Protein AF-A0A3A4QE18-F1 (afdb_monomer_lite)

Structure (mmCIF, N/CA/C/O backbone):
data_AF-A0A3A4QE18-F1
#
_entry.id   AF-A0A3A4QE18-F1
#
loop_
_atom_site.group_PDB
_atom_site.id
_atom_site.type_symbol
_atom_site.label_atom_id
_atom_site.label_alt_id
_atom_site.label_comp_id
_atom_site.label_asym_id
_atom_site.label_entity_id
_atom_site.label_seq_id
_atom_site.pdbx_PDB_ins_code
_atom_site.Cartn_x
_atom_site.Cartn_y
_atom_site.Cartn_z
_atom_site.occupancy
_atom_site.B_iso_or_equiv
_atom_site.auth_seq_id
_atom_site.auth_comp_id
_atom_site.auth_asym_id
_atom_site.auth_atom_id
_atom_site.pdbx_PDB_model_num
ATOM 1 N N . MET A 1 1 ? -20.110 14.101 18.725 1.00 73.31 1 MET A N 1
ATOM 2 C CA . MET A 1 1 ? -19.080 13.160 19.197 1.00 73.31 1 MET A CA 1
ATOM 3 C C . MET A 1 1 ? -17.933 13.232 18.217 1.00 73.31 1 MET A C 1
ATOM 5 O O . MET A 1 1 ? -18.181 13.122 17.016 1.00 73.31 1 MET A O 1
ATOM 9 N N . ASP A 1 2 ? -16.737 13.500 18.715 1.00 96.12 2 ASP A N 1
ATOM 10 C CA . ASP A 1 2 ? -15.522 13.564 17.906 1.00 96.12 2 ASP A CA 1
ATOM 11 C C . ASP A 1 2 ? -15.233 12.188 17.245 1.00 96.12 2 ASP A C 1
ATOM 13 O O . ASP A 1 2 ? -15.566 11.144 17.823 1.00 96.12 2 ASP A O 1
ATOM 17 N N . PRO A 1 3 ? -14.685 12.118 16.012 1.00 96.00 3 PRO A N 1
ATOM 18 C CA . PRO A 1 3 ? -14.400 10.839 15.367 1.00 96.00 3 PRO A CA 1
ATOM 19 C C . PRO A 1 3 ? -13.489 9.909 16.177 1.00 96.00 3 PRO A C 1
ATOM 21 O O . PRO A 1 3 ? -13.708 8.695 16.130 1.00 96.00 3 PRO A O 1
ATOM 24 N N . LEU A 1 4 ? -12.517 10.441 16.930 1.00 96.31 4 LEU A N 1
ATOM 25 C CA . LEU A 1 4 ? -11.633 9.630 17.772 1.00 96.31 4 LEU A CA 1
ATOM 26 C C . LEU A 1 4 ? -12.396 9.075 18.972 1.00 96.31 4 LEU A C 1
ATOM 28 O O . LEU A 1 4 ? -12.288 7.883 19.256 1.00 96.31 4 LEU A O 1
ATOM 32 N N . GLU A 1 5 ? -13.236 9.890 19.614 1.00 97.00 5 GLU A N 1
ATOM 33 C CA . GLU A 1 5 ? -14.122 9.435 20.697 1.00 97.00 5 GLU A CA 1
ATOM 34 C C . GLU A 1 5 ? -15.021 8.279 20.241 1.00 97.00 5 GLU A C 1
ATOM 36 O O . GLU A 1 5 ? -15.167 7.273 20.938 1.00 97.00 5 GLU A O 1
ATOM 41 N N . ARG A 1 6 ? -15.582 8.382 19.031 1.00 96.00 6 ARG A N 1
ATOM 42 C CA . ARG A 1 6 ? -16.447 7.346 18.454 1.00 96.00 6 ARG A CA 1
ATOM 43 C C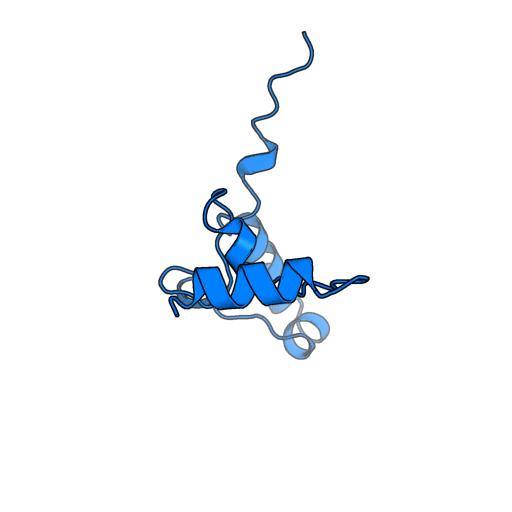 . ARG A 1 6 ? -15.702 6.036 18.183 1.00 96.00 6 ARG A C 1
ATOM 45 O O . ARG A 1 6 ? -16.276 4.962 18.363 1.00 96.00 6 ARG A O 1
ATOM 52 N N . ILE A 1 7 ? -14.453 6.103 17.718 1.00 95.19 7 ILE A N 1
ATOM 53 C CA . ILE A 1 7 ? -13.621 4.912 17.484 1.00 95.19 7 ILE A CA 1
ATOM 54 C C . ILE A 1 7 ? -13.206 4.289 18.818 1.00 95.19 7 ILE A C 1
ATOM 56 O O . ILE A 1 7 ? -13.339 3.077 1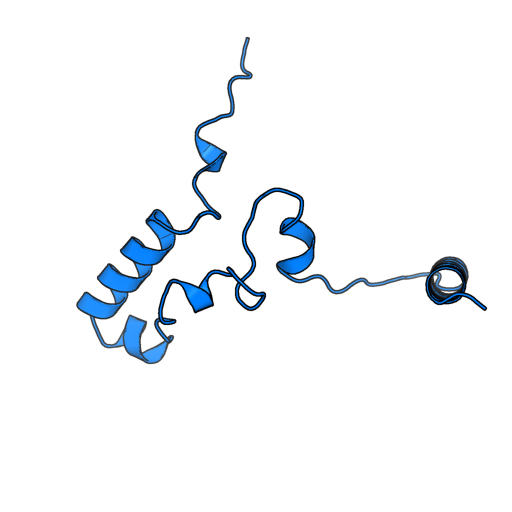8.984 1.00 95.19 7 ILE A O 1
ATOM 60 N N . ALA A 1 8 ? -12.765 5.102 19.780 1.00 95.19 8 ALA A N 1
ATOM 61 C CA . ALA A 1 8 ? -12.371 4.640 21.107 1.00 95.19 8 ALA A CA 1
ATOM 62 C C . ALA A 1 8 ? -13.511 3.886 21.802 1.00 95.19 8 ALA A C 1
ATOM 64 O O . ALA A 1 8 ? -13.291 2.811 22.358 1.00 95.19 8 ALA A O 1
ATOM 65 N N . GLU A 1 9 ? -14.739 4.399 21.709 1.00 95.75 9 GLU A N 1
ATOM 66 C CA . GLU A 1 9 ? -15.900 3.733 22.291 1.00 95.75 9 GLU A CA 1
ATOM 67 C C . GLU A 1 9 ? -16.194 2.383 21.625 1.00 95.75 9 GLU A C 1
ATOM 69 O O . GLU A 1 9 ? -16.364 1.372 22.306 1.00 95.75 9 GLU A O 1
ATOM 74 N N . LYS A 1 10 ? -16.151 2.323 20.288 1.00 94.19 10 LYS A N 1
ATOM 75 C CA . LYS A 1 10 ? -16.309 1.061 19.546 1.00 94.19 10 LYS A CA 1
ATOM 76 C C . LYS A 1 10 ? -15.247 0.026 19.926 1.00 94.19 10 LYS A C 1
ATOM 78 O O . LYS A 1 10 ? -15.582 -1.148 20.068 1.00 94.19 10 LYS A O 1
ATOM 83 N N . LEU A 1 11 ? -13.997 0.449 20.121 1.00 95.38 11 LEU A N 1
ATOM 84 C CA . LEU A 1 11 ? -12.911 -0.437 20.550 1.00 95.38 11 LEU A CA 1
ATOM 85 C C . LEU A 1 11 ? -13.127 -0.967 21.973 1.00 95.38 11 LEU A C 1
ATOM 87 O O . LEU A 1 11 ? -12.893 -2.150 22.208 1.00 95.38 11 LEU A O 1
ATOM 91 N N . ARG A 1 12 ? -13.602 -0.136 22.912 1.00 94.56 12 ARG A N 1
ATOM 92 C CA . ARG A 1 12 ? -13.905 -0.570 24.291 1.00 94.56 12 ARG A CA 1
ATOM 93 C C . ARG A 1 12 ? -15.058 -1.568 24.350 1.00 94.56 12 ARG A C 1
ATOM 95 O O . ARG A 1 12 ? -15.001 -2.526 25.115 1.00 94.56 12 ARG A O 1
ATOM 102 N N . GLN A 1 13 ? -16.100 -1.348 23.549 1.00 95.56 13 GLN A N 1
ATOM 103 C CA . GLN A 1 13 ? -17.260 -2.242 23.484 1.00 95.56 13 GLN A CA 1
ATOM 104 C C . GLN A 1 13 ? -16.937 -3.560 22.762 1.00 95.56 13 GLN A C 1
ATOM 106 O O . GLN A 1 13 ? -17.505 -4.611 23.074 1.00 95.56 13 GLN A O 1
ATOM 111 N N . GLY A 1 14 ? -16.015 -3.522 21.799 1.00 90.50 14 GLY A N 1
ATOM 112 C CA . GLY A 1 14 ? -15.567 -4.690 21.055 1.00 90.50 14 GLY A CA 1
ATOM 113 C C . GLY A 1 14 ? -14.699 -5.618 21.905 1.00 90.50 14 GLY A C 1
ATOM 114 O O . GLY A 1 14 ? -13.549 -5.327 22.206 1.00 90.50 14 GLY A O 1
ATOM 115 N N . ARG A 1 15 ? -15.222 -6.798 22.256 1.00 82.19 15 ARG A N 1
ATOM 116 C CA . ARG A 1 15 ? -14.479 -7.812 23.035 1.00 82.19 15 ARG A CA 1
ATOM 117 C C . ARG A 1 15 ? -13.357 -8.504 22.245 1.00 82.19 15 ARG A C 1
ATOM 119 O O . ARG A 1 15 ? -12.459 -9.082 22.846 1.00 82.19 15 ARG A O 1
ATOM 126 N N . LYS A 1 16 ? -13.433 -8.500 20.909 1.00 92.62 16 LYS A N 1
ATOM 127 C CA . LYS A 1 16 ? -12.487 -9.161 19.988 1.00 92.62 16 LYS A CA 1
ATOM 128 C C . LYS A 1 16 ? -12.244 -8.279 18.764 1.00 92.62 16 LYS A C 1
ATOM 130 O O . LYS A 1 16 ? -12.755 -8.549 17.681 1.00 92.62 16 LYS A O 1
ATOM 135 N N . ASN A 1 17 ? -11.518 -7.187 18.963 1.00 94.38 17 ASN A N 1
ATOM 136 C CA . ASN A 1 17 ? -11.208 -6.253 17.886 1.00 94.38 17 ASN A CA 1
ATOM 137 C C . ASN A 1 17 ? -10.192 -6.864 16.915 1.00 94.38 17 ASN A C 1
ATOM 139 O O . ASN A 1 17 ? -9.186 -7.429 17.338 1.00 94.38 17 ASN A O 1
ATOM 143 N N . ILE A 1 18 ? -10.444 -6.707 15.618 1.00 95.31 18 ILE A N 1
ATOM 144 C CA . ILE A 1 18 ? -9.507 -7.045 14.546 1.00 95.31 18 ILE A CA 1
ATOM 145 C C . ILE A 1 18 ? -9.205 -5.750 13.804 1.00 95.31 18 ILE A C 1
ATOM 147 O O . ILE A 1 18 ? -10.125 -5.029 13.417 1.00 95.31 18 ILE A O 1
ATOM 151 N N . VAL A 1 19 ? -7.921 -5.452 13.620 1.00 94.19 19 VAL A N 1
ATOM 152 C CA . VAL A 1 19 ? -7.466 -4.245 12.928 1.00 94.19 19 VAL A CA 1
ATOM 153 C C . VAL A 1 19 ? -6.762 -4.661 11.647 1.00 94.19 19 VAL A C 1
ATOM 155 O O . VAL A 1 19 ? -5.816 -5.443 11.676 1.00 94.19 19 VAL A O 1
ATOM 158 N N . PHE A 1 20 ? -7.232 -4.132 10.523 1.00 96.31 20 PHE A N 1
ATOM 159 C CA . PHE A 1 20 ? -6.574 -4.278 9.234 1.00 96.31 20 PHE A CA 1
ATOM 160 C C . PHE A 1 20 ? -5.639 -3.088 9.018 1.00 96.31 20 PHE A C 1
ATOM 162 O O . PHE A 1 20 ? -6.074 -1.939 9.098 1.00 96.31 20 PHE A O 1
ATOM 169 N N . THR A 1 21 ? -4.360 -3.358 8.768 1.00 95.25 21 THR A N 1
ATOM 170 C CA . THR A 1 21 ? -3.342 -2.327 8.546 1.00 95.25 21 THR A CA 1
ATOM 171 C C . THR A 1 21 ? -2.802 -2.403 7.120 1.00 95.25 21 THR A C 1
ATOM 173 O O . THR A 1 21 ? -2.891 -3.426 6.444 1.00 95.25 21 THR A O 1
ATOM 176 N N . GLY A 1 22 ? -2.245 -1.291 6.649 1.00 93.62 22 GLY A N 1
ATOM 177 C CA . GLY A 1 22 ? -1.508 -1.213 5.390 1.00 93.62 22 GLY A CA 1
ATOM 178 C C . GLY A 1 22 ? -0.209 -0.435 5.581 1.00 93.62 22 GLY A C 1
ATOM 179 O O . GLY A 1 22 ? 0.069 0.037 6.680 1.00 93.62 22 GLY A O 1
ATOM 180 N N . ALA A 1 23 ? 0.559 -0.245 4.503 1.00 92.62 23 ALA A N 1
ATOM 181 C CA . ALA A 1 23 ? 1.866 0.430 4.546 1.00 92.62 23 ALA A CA 1
ATOM 182 C C . ALA A 1 23 ? 1.833 1.839 5.175 1.00 92.62 23 ALA A C 1
ATOM 184 O O . ALA A 1 23 ? 2.831 2.277 5.738 1.00 92.62 23 ALA A O 1
ATOM 185 N N . GLY A 1 24 ? 0.675 2.511 5.144 1.00 92.69 24 GLY A N 1
ATOM 186 C CA . GLY A 1 24 ? 0.461 3.811 5.783 1.00 92.69 24 GLY A CA 1
ATOM 187 C C . GLY A 1 24 ? 0.803 3.845 7.278 1.00 92.69 24 GLY A C 1
ATOM 188 O O . GLY A 1 24 ? 1.215 4.887 7.762 1.00 92.69 24 GLY A O 1
ATOM 189 N N . ILE A 1 25 ? 0.706 2.720 8.001 1.00 94.56 25 ILE A N 1
ATOM 190 C CA . ILE A 1 25 ? 1.066 2.665 9.431 1.00 94.56 25 ILE A CA 1
ATOM 191 C C . ILE A 1 25 ? 2.580 2.806 9.679 1.00 94.56 25 ILE A C 1
ATOM 193 O O . ILE A 1 25 ? 2.997 3.071 10.799 1.00 94.56 25 ILE A O 1
ATOM 197 N N .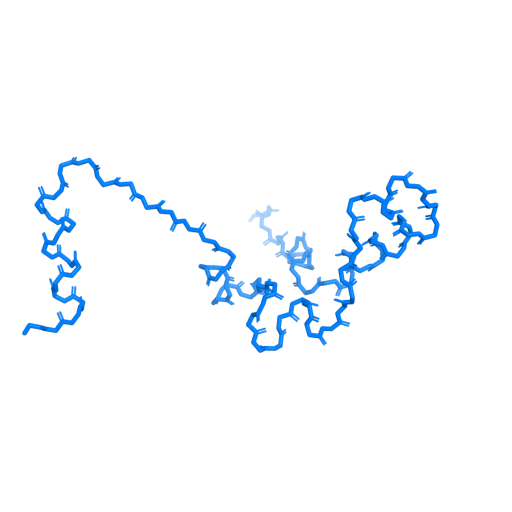 SER A 1 26 ? 3.409 2.619 8.648 1.00 91.56 26 SER A N 1
ATOM 198 C CA . SER A 1 26 ? 4.876 2.646 8.739 1.00 91.56 26 SER A CA 1
ATOM 199 C C . SER A 1 26 ? 5.506 3.893 8.106 1.00 91.56 26 SER A C 1
ATOM 201 O O . SER A 1 26 ? 6.730 4.038 8.112 1.00 91.56 26 SER A O 1
ATOM 203 N N . THR A 1 27 ? 4.696 4.811 7.573 1.00 90.94 27 THR A N 1
ATOM 204 C CA . THR A 1 27 ? 5.194 6.051 6.952 1.00 90.94 27 THR A CA 1
ATOM 205 C C . THR A 1 27 ? 5.877 6.950 7.972 1.00 90.94 27 THR A C 1
ATOM 207 O O . THR A 1 27 ? 6.969 7.451 7.712 1.00 90.94 27 THR A O 1
ATOM 210 N N . GLU A 1 28 ? 5.301 7.066 9.169 1.00 88.19 28 GLU A N 1
ATOM 211 C CA . GLU A 1 28 ? 5.869 7.830 10.284 1.00 88.19 28 GLU A CA 1
ATOM 212 C C . GLU A 1 28 ? 7.180 7.226 10.817 1.00 88.19 28 GLU A C 1
ATOM 214 O O . GLU A 1 28 ? 7.995 7.940 11.394 1.00 88.19 28 GLU A O 1
ATOM 219 N N . SER A 1 29 ? 7.441 5.937 10.562 1.00 87.25 29 SER A N 1
ATOM 220 C CA . SER A 1 29 ? 8.720 5.285 10.878 1.00 87.25 29 SER A CA 1
ATOM 221 C C . SER A 1 29 ? 9.742 5.348 9.733 1.00 87.25 29 SER A C 1
ATOM 223 O O . SER A 1 29 ? 10.738 4.629 9.759 1.00 87.25 29 SER A O 1
ATOM 225 N N . GLY A 1 30 ? 9.496 6.163 8.703 1.00 85.38 30 GLY A N 1
ATOM 226 C CA . GLY A 1 30 ? 10.410 6.364 7.574 1.00 85.38 30 GLY A CA 1
ATOM 227 C C . GLY A 1 30 ? 10.271 5.351 6.432 1.00 85.38 30 GLY A C 1
ATOM 228 O O . GLY A 1 30 ? 10.993 5.449 5.439 1.00 85.38 30 GLY A O 1
ATOM 229 N N . ILE A 1 31 ? 9.331 4.404 6.513 1.00 86.75 31 ILE A N 1
ATOM 230 C CA . ILE A 1 31 ? 9.070 3.444 5.434 1.00 86.75 31 ILE A CA 1
ATOM 231 C C . ILE A 1 31 ? 8.018 4.047 4.509 1.00 86.75 31 ILE A C 1
ATOM 233 O O . ILE A 1 31 ? 6.845 4.142 4.856 1.00 86.75 31 ILE A O 1
ATOM 237 N N . SER A 1 32 ? 8.437 4.462 3.312 1.00 88.56 32 SER A N 1
ATOM 238 C CA . SER A 1 32 ? 7.512 5.015 2.317 1.00 88.56 32 SER A CA 1
ATOM 239 C C . SER A 1 32 ? 6.421 4.002 1.960 1.00 88.56 32 SER A C 1
ATOM 241 O O . SER A 1 32 ? 6.717 2.836 1.693 1.00 88.56 32 SER A O 1
ATOM 243 N N . ASP A 1 33 ? 5.167 4.454 1.910 1.00 92.00 33 ASP A N 1
ATOM 244 C CA . ASP A 1 33 ? 4.085 3.654 1.346 1.00 92.00 33 ASP A CA 1
ATOM 245 C C . ASP A 1 33 ? 4.124 3.662 -0.193 1.00 92.00 33 ASP A C 1
ATOM 247 O O . ASP A 1 33 ? 4.993 4.265 -0.829 1.00 92.00 33 ASP A O 1
ATOM 251 N N . TYR A 1 34 ? 3.174 2.964 -0.810 1.00 91.31 34 TYR A N 1
ATOM 252 C CA . TYR A 1 34 ? 3.124 2.839 -2.262 1.00 91.31 34 TYR A CA 1
ATOM 253 C C . TYR A 1 34 ? 2.427 4.003 -2.973 1.00 91.31 34 TYR A C 1
ATOM 255 O O . TYR A 1 34 ? 2.815 4.318 -4.094 1.00 91.31 34 TYR A O 1
ATOM 263 N N . ARG A 1 35 ? 1.388 4.596 -2.369 1.00 91.44 35 ARG A N 1
ATOM 264 C CA . ARG A 1 35 ? 0.345 5.355 -3.092 1.00 91.44 35 ARG A CA 1
ATOM 265 C C . ARG A 1 35 ? 0.184 6.807 -2.653 1.00 91.44 35 ARG A C 1
ATOM 267 O O . ARG A 1 35 ? -0.432 7.572 -3.387 1.00 91.44 35 ARG A O 1
ATOM 274 N N . SER A 1 36 ? 0.652 7.175 -1.465 1.00 90.94 36 SER A N 1
ATOM 275 C CA . SER A 1 36 ? 0.581 8.560 -1.005 1.00 90.94 36 SER A CA 1
ATOM 276 C C . SER A 1 36 ? 1.506 9.438 -1.839 1.00 90.94 36 SER A C 1
ATOM 278 O O . SER A 1 36 ? 2.417 8.948 -2.505 1.00 90.94 36 SER A O 1
ATOM 280 N N . LYS A 1 37 ? 1.304 10.756 -1.775 1.00 89.31 37 LYS A N 1
ATOM 281 C CA . LYS A 1 37 ? 2.191 11.723 -2.428 1.00 89.31 37 LYS A CA 1
ATOM 282 C C . LYS A 1 37 ? 3.637 11.526 -1.957 1.00 89.31 37 LYS A C 1
ATOM 284 O O . LYS A 1 37 ? 3.910 11.547 -0.760 1.00 89.31 37 LYS A O 1
ATOM 289 N N . GLY A 1 38 ? 4.559 11.365 -2.899 1.00 85.50 38 GLY A N 1
ATOM 290 C CA . GLY A 1 38 ? 5.958 11.019 -2.644 1.00 85.50 38 GLY A CA 1
ATOM 291 C C . GLY A 1 38 ? 6.196 9.534 -2.338 1.00 85.50 38 GLY A C 1
ATOM 292 O O . GLY A 1 38 ? 7.320 9.164 -1.992 1.00 85.50 38 GLY A O 1
ATOM 293 N N . GLY A 1 39 ? 5.177 8.681 -2.458 1.00 88.00 39 GLY A N 1
ATOM 294 C CA . GLY A 1 39 ? 5.263 7.235 -2.274 1.00 88.00 39 GLY A CA 1
ATOM 295 C C . GLY A 1 39 ? 6.108 6.543 -3.345 1.00 88.00 39 GLY A C 1
ATOM 296 O O . GLY A 1 39 ? 6.691 7.172 -4.233 1.00 88.00 39 GLY A O 1
ATOM 297 N N . ILE A 1 40 ? 6.206 5.218 -3.257 1.00 90.38 40 ILE A N 1
ATOM 298 C CA . ILE A 1 40 ? 7.038 4.416 -4.168 1.00 90.38 40 ILE A CA 1
ATOM 299 C C . ILE A 1 40 ? 6.582 4.586 -5.626 1.00 90.38 40 ILE A C 1
ATOM 301 O O . ILE A 1 40 ? 7.430 4.714 -6.509 1.00 90.38 40 ILE A O 1
ATOM 305 N N . TRP A 1 41 ? 5.273 4.636 -5.893 1.00 91.50 41 TRP A N 1
ATOM 306 C CA . TRP A 1 41 ? 4.748 4.707 -7.263 1.00 91.50 41 TRP A CA 1
ATOM 307 C C . TRP A 1 41 ? 4.790 6.098 -7.898 1.00 91.50 41 TRP A C 1
ATOM 309 O O . TRP A 1 41 ? 4.715 6.195 -9.119 1.00 91.50 41 TRP A O 1
ATOM 319 N N . ASP A 1 42 ? 5.015 7.151 -7.110 1.00 91.19 42 ASP A N 1
ATOM 320 C CA . ASP A 1 42 ? 5.344 8.476 -7.654 1.00 91.19 42 ASP A CA 1
ATOM 321 C C . ASP A 1 42 ? 6.769 8.510 -8.235 1.00 91.19 42 ASP A C 1
ATOM 323 O O . ASP A 1 42 ? 7.096 9.374 -9.047 1.00 91.19 42 ASP A O 1
ATOM 327 N N . ARG A 1 43 ? 7.636 7.577 -7.814 1.00 88.25 43 ARG A N 1
ATOM 328 C CA . ARG A 1 43 ? 9.052 7.512 -8.213 1.00 88.25 43 ARG A CA 1
ATOM 329 C C . ARG A 1 43 ? 9.358 6.387 -9.194 1.00 88.25 43 ARG A C 1
ATOM 331 O O . ARG A 1 43 ? 10.239 6.538 -10.037 1.00 88.25 43 ARG A O 1
ATOM 338 N N . TYR A 1 44 ? 8.659 5.262 -9.084 1.00 90.88 44 TYR A N 1
ATOM 339 C CA . TYR A 1 44 ? 8.933 4.061 -9.864 1.00 90.88 44 TYR A CA 1
ATOM 340 C C . TYR A 1 44 ? 7.657 3.503 -10.486 1.00 90.88 44 TYR A C 1
ATOM 342 O O . TYR A 1 44 ? 6.661 3.288 -9.798 1.00 90.88 44 TYR A O 1
ATOM 350 N N . ARG A 1 45 ? 7.712 3.182 -11.785 1.00 92.69 45 ARG A N 1
ATOM 351 C CA . ARG A 1 45 ? 6.645 2.427 -12.448 1.00 92.69 45 ARG A CA 1
ATOM 352 C C . ARG A 1 45 ? 6.550 1.028 -11.821 1.00 92.69 45 ARG A C 1
ATOM 354 O O . ARG A 1 45 ? 7.572 0.335 -11.810 1.00 92.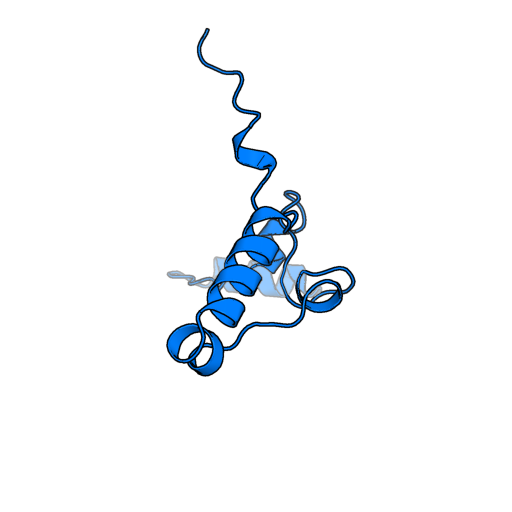69 45 ARG A O 1
ATOM 361 N N . PRO A 1 46 ? 5.360 0.577 -11.387 1.00 93.81 46 PRO A N 1
ATOM 362 C CA . PRO A 1 46 ? 5.161 -0.800 -10.955 1.00 93.81 46 PRO A CA 1
ATOM 363 C C . PRO A 1 46 ? 5.546 -1.789 -12.059 1.00 93.81 46 PRO A C 1
ATOM 365 O O . PRO A 1 46 ? 5.129 -1.626 -13.207 1.00 93.81 46 PRO A O 1
ATOM 368 N N . VAL A 1 47 ? 6.316 -2.814 -11.696 1.00 95.31 47 VAL A N 1
ATOM 369 C CA . VAL A 1 47 ? 6.501 -4.013 -12.521 1.00 95.31 47 VAL A CA 1
ATOM 370 C C . VAL A 1 47 ? 5.395 -4.991 -12.140 1.00 95.31 47 VAL A C 1
ATOM 372 O O . VAL A 1 47 ? 5.345 -5.447 -10.996 1.00 95.31 47 VAL A O 1
ATOM 375 N N . TYR A 1 48 ? 4.480 -5.276 -13.065 1.00 96.00 48 TYR A N 1
ATOM 376 C CA . TYR A 1 48 ? 3.380 -6.205 -12.808 1.00 96.00 48 TYR A CA 1
ATOM 377 C C . TYR A 1 48 ? 3.857 -7.659 -12.816 1.00 96.00 48 TYR A C 1
ATOM 379 O O . TYR A 1 48 ? 4.905 -7.988 -13.373 1.00 96.00 48 TYR A O 1
ATOM 387 N N . PHE A 1 49 ? 3.066 -8.540 -12.201 1.00 96.50 49 PHE A N 1
ATOM 388 C CA . PHE A 1 49 ? 3.401 -9.958 -12.067 1.00 96.50 49 PHE A 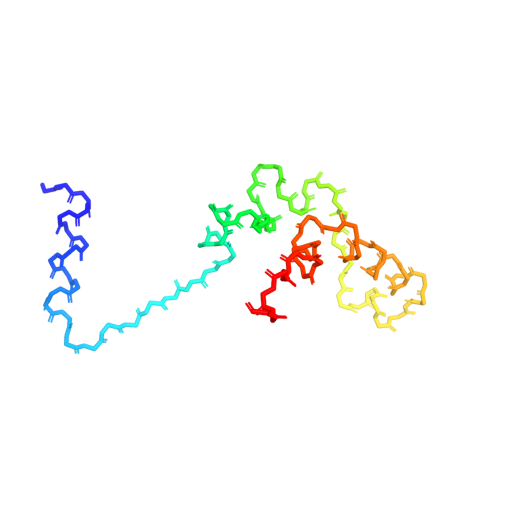CA 1
ATOM 389 C C . PHE A 1 49 ? 3.715 -10.614 -13.419 1.00 96.50 49 PHE A C 1
ATOM 391 O O . PHE A 1 49 ? 4.758 -11.245 -13.564 1.00 96.50 49 PHE A O 1
ATOM 398 N N . ASP A 1 50 ? 2.880 -10.387 -14.433 1.00 97.88 50 ASP A N 1
ATOM 399 C CA . ASP A 1 50 ? 3.080 -10.982 -15.758 1.00 97.88 50 ASP A CA 1
ATOM 400 C C . ASP A 1 50 ? 4.363 -10.481 -16.432 1.00 97.88 50 ASP A C 1
ATOM 402 O O . ASP A 1 50 ? 5.103 -11.266 -17.027 1.00 97.88 50 ASP A O 1
ATOM 406 N N . GLU A 1 51 ? 4.685 -9.191 -16.288 1.00 97.56 51 GLU A N 1
ATOM 407 C CA . GLU A 1 51 ? 5.939 -8.612 -16.783 1.00 97.56 51 GLU A CA 1
ATOM 408 C C . GLU A 1 51 ? 7.145 -9.250 -16.083 1.00 97.56 51 GLU A C 1
ATOM 410 O O . GLU A 1 51 ? 8.106 -9.657 -16.736 1.00 97.56 51 GLU A O 1
ATOM 415 N N . PHE A 1 52 ? 7.076 -9.394 -14.756 1.00 97.62 52 PHE A N 1
ATOM 416 C CA . PHE A 1 52 ? 8.127 -10.019 -13.955 1.00 97.62 52 PHE A CA 1
ATOM 417 C C . PHE A 1 52 ? 8.367 -11.479 -14.369 1.00 97.62 52 PHE A C 1
ATOM 419 O O . PHE A 1 52 ? 9.513 -11.927 -14.482 1.00 97.62 52 PHE A O 1
ATOM 426 N N . MET A 1 53 ? 7.296 -12.234 -14.613 1.00 98.12 53 MET A N 1
ATOM 427 C CA . MET A 1 53 ? 7.394 -13.642 -14.998 1.00 98.12 53 MET A CA 1
ATOM 428 C C . MET A 1 53 ? 7.908 -13.811 -16.431 1.00 98.12 53 MET A C 1
ATOM 430 O O . MET A 1 53 ? 8.750 -14.673 -16.685 1.00 98.12 53 MET A O 1
ATOM 434 N N . SER A 1 54 ? 7.461 -12.962 -17.357 1.00 97.69 54 SER A N 1
ATOM 435 C CA . SER A 1 54 ? 7.761 -13.100 -18.787 1.00 97.69 54 SER A CA 1
ATOM 436 C C . SER A 1 54 ? 9.095 -12.491 -19.228 1.00 97.69 54 SER A C 1
ATOM 438 O O . SER A 1 54 ? 9.610 -12.883 -20.274 1.00 97.69 54 SER A O 1
ATOM 440 N N . SER A 1 55 ? 9.691 -11.572 -18.456 1.00 98.19 55 SER A N 1
ATOM 441 C CA . SER A 1 55 ? 10.869 -10.816 -18.899 1.00 98.19 55 SER A CA 1
ATOM 442 C C . SER A 1 55 ? 11.998 -10.752 -17.870 1.00 98.19 55 SER A C 1
ATOM 444 O O . SER A 1 55 ? 11.816 -10.355 -16.719 1.00 98.19 55 SER A O 1
ATOM 446 N N . MET A 1 56 ? 13.219 -11.079 -18.310 1.00 97.88 56 MET A N 1
ATOM 447 C CA . MET A 1 56 ? 14.426 -10.925 -17.492 1.00 97.88 56 MET A CA 1
ATOM 448 C C . MET A 1 56 ? 14.709 -9.457 -17.160 1.00 97.88 56 MET A C 1
ATOM 450 O O . MET A 1 56 ? 14.979 -9.145 -16.002 1.00 97.88 56 MET A O 1
ATOM 454 N N . SER A 1 57 ? 14.571 -8.554 -18.134 1.00 97.81 57 SER A N 1
ATOM 455 C CA . SER A 1 57 ? 14.803 -7.122 -17.917 1.00 97.81 57 SER A CA 1
ATOM 456 C C . SER A 1 57 ? 13.782 -6.513 -16.952 1.00 97.81 57 SER A C 1
ATOM 458 O O . SER A 1 57 ? 14.127 -5.641 -16.158 1.00 97.81 57 SER A O 1
ATOM 460 N N . ALA A 1 58 ? 12.543 -7.018 -16.939 1.00 97.12 58 ALA A N 1
ATOM 461 C CA . ALA A 1 58 ? 11.539 -6.614 -15.956 1.00 97.12 58 ALA A CA 1
ATOM 462 C C . ALA A 1 58 ? 11.922 -7.049 -14.530 1.00 97.12 58 ALA A C 1
ATOM 464 O O . ALA A 1 58 ? 11.750 -6.279 -13.585 1.00 97.12 58 ALA A O 1
ATOM 465 N N . ARG A 1 59 ? 12.504 -8.247 -14.358 1.00 97.50 59 ARG A N 1
ATOM 466 C CA . ARG A 1 59 ? 13.034 -8.690 -13.055 1.00 97.50 59 ARG A CA 1
ATOM 467 C C . ARG A 1 59 ? 14.213 -7.842 -12.597 1.00 97.50 59 ARG A C 1
ATOM 469 O O . ARG A 1 59 ? 14.274 -7.473 -11.427 1.00 97.50 59 ARG A O 1
ATOM 476 N N . GLU A 1 60 ? 15.133 -7.515 -13.500 1.00 96.94 60 GLU A N 1
ATOM 477 C CA . GLU A 1 60 ? 16.261 -6.623 -13.205 1.00 96.94 60 GLU A CA 1
ATOM 478 C C . GLU A 1 60 ? 15.773 -5.237 -12.778 1.00 96.94 60 GLU A C 1
ATOM 480 O O . GLU A 1 60 ? 16.217 -4.717 -11.752 1.00 96.94 60 GLU A O 1
ATOM 485 N N . GLN A 1 61 ? 14.799 -4.676 -13.504 1.00 95.12 61 GLN A N 1
ATOM 486 C CA . GLN A 1 61 ? 14.154 -3.417 -13.147 1.00 95.12 61 GLN A CA 1
ATOM 487 C C . GLN A 1 61 ? 13.506 -3.497 -11.759 1.00 95.12 61 GLN A C 1
ATOM 489 O O . GLN A 1 61 ? 13.760 -2.625 -10.929 1.00 95.12 61 GLN A O 1
ATOM 494 N N . TYR A 1 62 ? 12.716 -4.538 -11.480 1.00 94.62 62 TYR A N 1
ATOM 495 C CA . TYR A 1 62 ? 12.079 -4.744 -10.176 1.00 94.62 62 TYR A CA 1
ATOM 496 C C . TYR A 1 62 ? 13.108 -4.775 -9.038 1.00 94.62 62 TYR A C 1
ATOM 498 O O . TYR A 1 62 ? 12.972 -4.055 -8.047 1.00 94.62 62 TYR A O 1
ATOM 506 N N . TRP A 1 63 ? 14.181 -5.556 -9.185 1.00 93.81 63 TRP A N 1
ATOM 507 C CA . TRP A 1 63 ? 15.214 -5.657 -8.154 1.00 93.81 63 TRP A CA 1
ATOM 508 C C . TRP A 1 63 ? 16.023 -4.367 -7.990 1.00 93.81 63 TRP A C 1
ATOM 510 O O . TRP A 1 63 ? 16.399 -4.026 -6.865 1.00 93.81 63 TRP A O 1
ATOM 520 N N . ALA A 1 64 ? 16.256 -3.620 -9.072 1.00 92.75 64 ALA A N 1
ATOM 521 C CA . ALA A 1 64 ? 16.877 -2.301 -9.009 1.00 92.75 64 ALA A CA 1
ATOM 522 C C . ALA A 1 64 ? 15.983 -1.286 -8.276 1.00 92.75 64 ALA A C 1
ATOM 524 O O . ALA A 1 64 ? 16.470 -0.561 -7.409 1.00 92.75 64 ALA A O 1
ATOM 525 N N . GLN A 1 65 ? 14.678 -1.266 -8.567 1.00 91.75 65 GLN A N 1
ATOM 526 C CA . GLN A 1 65 ? 13.705 -0.435 -7.849 1.00 91.75 65 GLN A CA 1
ATOM 527 C C . GLN A 1 65 ? 13.671 -0.792 -6.362 1.00 91.75 65 GLN A C 1
ATOM 529 O O . GLN A 1 65 ? 13.786 0.097 -5.528 1.00 91.75 65 GLN A O 1
ATOM 534 N N . ASN A 1 66 ? 13.598 -2.082 -6.021 1.00 87.81 66 ASN A N 1
ATOM 535 C CA . ASN A 1 66 ? 13.570 -2.544 -4.634 1.00 87.81 66 ASN A CA 1
ATOM 536 C C . ASN A 1 66 ? 14.835 -2.141 -3.856 1.00 8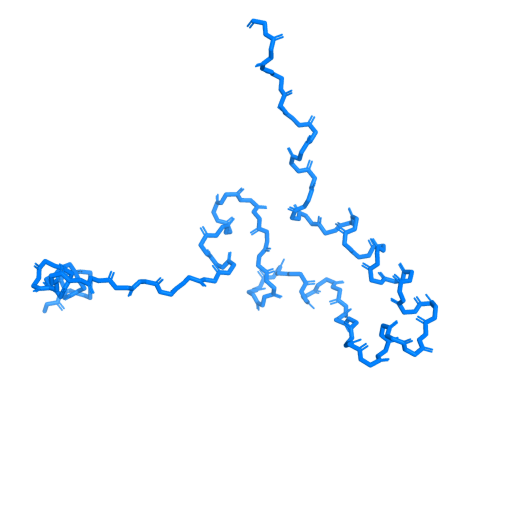7.81 66 ASN A C 1
ATOM 538 O O . ASN A 1 66 ? 14.746 -1.696 -2.718 1.00 87.81 66 ASN A O 1
ATOM 542 N N . ARG A 1 67 ? 16.019 -2.237 -4.476 1.00 86.88 67 ARG A N 1
ATOM 543 C CA . ARG A 1 67 ? 17.283 -1.799 -3.860 1.00 86.88 67 ARG A CA 1
ATOM 544 C C . ARG A 1 67 ? 17.313 -0.294 -3.579 1.00 86.88 67 ARG A C 1
ATOM 546 O O . ARG A 1 67 ? 17.873 0.119 -2.570 1.00 86.88 67 ARG A O 1
ATOM 553 N N . ASN A 1 68 ? 16.759 0.505 -4.487 1.00 83.94 68 ASN A N 1
ATOM 554 C CA . ASN A 1 68 ? 16.816 1.966 -4.426 1.00 83.94 68 ASN A CA 1
ATOM 555 C C . ASN A 1 68 ? 15.616 2.583 -3.692 1.00 83.94 68 ASN A C 1
ATOM 557 O O . ASN A 1 68 ? 15.639 3.772 -3.371 1.00 83.94 68 ASN A O 1
ATOM 561 N N . ALA A 1 69 ? 14.571 1.795 -3.428 1.00 76.75 69 ALA A N 1
ATOM 562 C CA . ALA A 1 69 ? 13.408 2.243 -2.691 1.00 76.75 69 ALA A CA 1
ATOM 563 C C . ALA A 1 69 ? 13.813 2.646 -1.257 1.00 76.75 69 ALA A C 1
ATOM 565 O O . ALA A 1 69 ? 14.531 1.900 -0.583 1.00 76.75 69 ALA A O 1
ATOM 566 N N . PRO A 1 70 ? 13.314 3.787 -0.743 1.00 64.62 70 PRO A N 1
ATOM 567 C CA . PRO A 1 70 ? 13.643 4.274 0.601 1.00 64.62 70 PRO A CA 1
ATOM 568 C C . PRO A 1 70 ? 13.268 3.312 1.744 1.00 64.62 70 PRO A C 1
ATOM 570 O O . PRO A 1 70 ? 13.673 3.523 2.881 1.00 64.62 70 PRO A O 1
ATOM 573 N N . SER A 1 71 ? 12.498 2.259 1.462 1.00 61.81 71 SER A N 1
ATOM 574 C CA . SER A 1 71 ? 11.922 1.328 2.433 1.00 61.81 71 SER A CA 1
ATOM 575 C C . SER A 1 71 ? 12.874 0.242 2.952 1.00 61.81 71 SER A C 1
ATOM 577 O O . SER A 1 71 ? 12.513 -0.441 3.906 1.00 61.81 71 SER A O 1
ATOM 579 N N . LEU A 1 72 ? 14.067 0.054 2.367 1.00 51.09 72 LEU A N 1
ATOM 580 C CA . LEU A 1 72 ? 14.962 -1.068 2.719 1.00 51.09 72 LEU A CA 1
ATOM 581 C C . LEU A 1 72 ? 16.370 -0.660 3.187 1.00 51.09 72 LEU A C 1
ATOM 583 O O . LEU A 1 72 ? 17.159 -1.512 3.594 1.00 51.09 72 LEU A O 1
ATOM 587 N N . ALA A 1 73 ? 16.690 0.636 3.203 1.00 50.81 73 ALA A N 1
ATOM 588 C CA . ALA A 1 73 ? 18.019 1.122 3.586 1.00 50.81 73 ALA A CA 1
ATOM 589 C C . ALA A 1 73 ? 18.289 1.119 5.110 1.00 50.81 73 ALA A C 1
ATOM 591 O O . ALA A 1 73 ? 19.441 1.247 5.527 1.00 50.81 73 ALA A O 1
ATOM 592 N N . HIS A 1 74 ? 17.271 0.922 5.959 1.00 48.09 74 HIS A N 1
ATOM 593 C CA . HIS A 1 74 ? 17.432 0.980 7.420 1.00 48.09 74 HIS A CA 1
ATOM 594 C C . HIS A 1 74 ? 18.129 -0.238 8.050 1.00 48.09 74 HIS A C 1
ATOM 596 O O . HIS A 1 74 ? 18.569 -0.159 9.197 1.00 48.09 74 HIS A O 1
ATOM 602 N N . HIS A 1 75 ? 18.340 -1.339 7.318 1.00 45.34 75 HIS A N 1
ATOM 603 C CA . HIS A 1 75 ? 19.008 -2.518 7.888 1.00 45.34 75 HIS A CA 1
ATOM 604 C C . HIS A 1 75 ? 20.532 -2.357 8.081 1.00 45.34 75 HIS A C 1
ATOM 606 O O . HIS A 1 75 ? 21.197 -3.273 8.566 1.00 45.34 75 HIS A O 1
ATOM 612 N N . ARG A 1 76 ? 21.104 -1.191 7.736 1.00 42.38 76 ARG A N 1
ATOM 613 C CA . ARG A 1 76 ? 22.534 -0.877 7.908 1.00 42.38 76 ARG A CA 1
ATOM 614 C C . ARG A 1 76 ? 22.884 -0.107 9.189 1.00 42.38 76 ARG A C 1
ATOM 616 O O . ARG A 1 76 ? 24.050 0.235 9.367 1.00 42.38 76 ARG A O 1
ATOM 623 N N . GLN A 1 77 ? 21.921 0.158 10.077 1.00 40.25 77 GLN A N 1
ATOM 624 C CA . GLN A 1 77 ? 22.140 0.985 11.276 1.00 40.25 77 GLN A CA 1
ATOM 625 C C . GLN A 1 77 ? 21.935 0.286 12.632 1.00 40.25 77 GLN A C 1
ATOM 627 O O . GLN A 1 77 ? 21.969 0.964 13.657 1.00 40.25 77 GLN A O 1
ATOM 632 N N . TRP A 1 78 ? 21.824 -1.048 12.699 1.00 41.22 78 TRP A N 1
ATOM 633 C CA . TRP A 1 78 ? 21.939 -1.742 13.990 1.00 41.22 78 TRP A CA 1
ATOM 634 C C . TRP A 1 78 ? 23.400 -1.722 14.474 1.00 41.22 78 TRP A C 1
ATOM 636 O O . TRP A 1 78 ? 24.198 -2.600 14.152 1.00 41.22 78 TRP A O 1
ATOM 646 N N . LYS A 1 79 ? 23.769 -0.676 15.221 1.00 43.69 79 LYS A N 1
ATOM 647 C CA . LYS A 1 79 ? 24.968 -0.636 16.067 1.00 43.69 79 LYS A CA 1
ATOM 648 C C . LYS A 1 79 ? 24.552 -0.976 17.499 1.00 43.69 79 LYS A C 1
ATOM 650 O O . LYS A 1 79 ? 24.271 -0.070 18.274 1.00 43.69 79 LYS A O 1
ATOM 655 N N . GLY A 1 80 ? 24.454 -2.265 17.827 1.00 47.75 80 GLY A N 1
ATOM 656 C CA . GLY A 1 80 ? 23.919 -2.681 19.127 1.00 47.75 80 GLY A CA 1
ATOM 657 C C . GLY A 1 80 ? 24.261 -4.099 19.580 1.00 47.75 80 GLY A C 1
ATOM 658 O O . GLY A 1 80 ? 23.405 -4.750 20.161 1.00 47.75 80 GLY A O 1
ATOM 659 N N . ALA A 1 81 ? 25.486 -4.571 19.340 1.00 46.12 81 ALA A N 1
ATOM 660 C CA . ALA A 1 81 ? 26.096 -5.631 20.150 1.00 46.12 81 ALA A CA 1
ATOM 661 C C . ALA A 1 81 ? 27.411 -5.110 20.731 1.00 46.12 81 ALA A C 1
ATOM 663 O O . ALA A 1 81 ? 28.477 -5.284 20.139 1.00 46.12 81 ALA A O 1
ATOM 664 N N . SER A 1 82 ? 27.310 -4.407 21.854 1.00 39.94 82 SER A N 1
ATOM 665 C CA . SER A 1 82 ? 28.350 -4.204 22.870 1.00 39.94 82 SER A CA 1
ATOM 666 C C . SER A 1 82 ? 27.654 -3.765 24.148 1.00 39.94 82 SER A C 1
ATOM 668 O O . SER A 1 82 ? 26.820 -2.838 24.040 1.00 39.94 82 SER A O 1
#

Radius of gyration: 18.93 Å; chains: 1; bounding box: 47×27×43 Å

Foldseek 3Di:
DDPVVVVVVVVVVDPDDDDDDACVVCVVVFAFHDDPVVGLVVPDPDLDPVNCVPDPVSVVSVVVSVVPHRRPPVVVPPPDDD

Secondary structure (DSSP, 8-state):
--HHHHHHHHHHH-SS------GGGGTTTT---SSSTTSHHHHS----HHHHHH-HHHHHHHHHHHHHSTTSGGGG------

pLDDT: mean 85.48, std 17.15, range [39.94, 98.19]

Sequence (82 aa):
MDPLERIAEKLRQGRKNIVFTGAGISTESGISDYRSKGGIWDRYRPVYFDEFMSSMSAREQYWAQNRNAPSLAHHRQWKGAS